Protein AF-A0A151IVL2-F1 (afdb_monomer_lite)

Organism: NCBI:txid471704

pLDDT: mean 72.02, std 17.48, range [33.0, 91.69]

Structure (mmCIF, N/CA/C/O backbone):
data_AF-A0A151IVL2-F1
#
_entry.id   AF-A0A151IVL2-F1
#
loop_
_atom_site.group_PDB
_atom_site.id
_atom_site.type_symbol
_atom_site.label_atom_id
_atom_site.label_alt_id
_atom_site.label_comp_id
_atom_site.label_asym_id
_atom_site.label_entity_id
_atom_site.label_seq_id
_atom_site.pdbx_PDB_ins_code
_atom_site.Cartn_x
_atom_site.Cartn_y
_atom_site.Cartn_z
_atom_site.occupancy
_atom_site.B_iso_or_equiv
_atom_site.auth_seq_id
_atom_site.auth_comp_id
_atom_site.auth_asym_id
_atom_site.auth_atom_id
_atom_site.pdbx_PDB_model_num
ATOM 1 N N . ARG A 1 1 ? 17.042 -24.376 -23.654 1.00 48.81 1 ARG A N 1
ATOM 2 C CA . ARG A 1 1 ? 16.360 -25.330 -24.558 1.00 48.81 1 ARG A CA 1
ATOM 3 C C . ARG A 1 1 ? 15.130 -24.606 -25.057 1.00 48.81 1 ARG A C 1
ATOM 5 O O . ARG A 1 1 ? 14.254 -24.342 -24.243 1.00 48.81 1 ARG A O 1
ATOM 12 N N . ASP A 1 2 ? 15.136 -24.216 -26.324 1.00 57.94 2 ASP A N 1
ATOM 13 C CA . ASP A 1 2 ? 14.078 -23.421 -26.944 1.00 5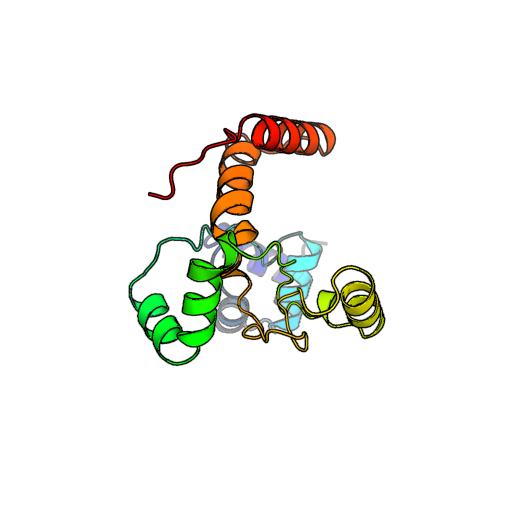7.94 2 ASP A CA 1
ATOM 14 C C . ASP A 1 2 ? 12.865 -24.312 -27.199 1.00 57.94 2 ASP A C 1
ATOM 16 O O . ASP A 1 2 ? 12.732 -24.954 -28.236 1.00 57.94 2 ASP A O 1
ATOM 20 N N . ASP A 1 3 ? 12.025 -24.436 -26.174 1.00 81.44 3 ASP A N 1
ATOM 21 C CA . ASP A 1 3 ? 10.750 -25.128 -26.284 1.00 81.44 3 ASP A CA 1
ATOM 22 C C . ASP A 1 3 ? 9.831 -24.286 -27.192 1.00 81.44 3 ASP A C 1
ATOM 24 O O . ASP A 1 3 ? 9.588 -23.112 -26.882 1.00 81.44 3 ASP A O 1
ATOM 28 N N . PRO A 1 4 ? 9.313 -24.841 -28.303 1.00 85.31 4 PRO A N 1
ATOM 29 C CA . PRO A 1 4 ? 8.441 -24.109 -29.224 1.00 85.31 4 PRO A CA 1
ATOM 30 C C . PRO A 1 4 ? 7.203 -23.527 -28.520 1.00 85.31 4 PRO A C 1
ATOM 32 O O . PRO A 1 4 ? 6.706 -22.470 -28.904 1.00 85.31 4 PRO A O 1
ATOM 35 N N . THR A 1 5 ? 6.763 -24.155 -27.428 1.00 84.38 5 THR A N 1
ATOM 36 C CA . THR A 1 5 ? 5.667 -23.690 -26.569 1.00 84.38 5 THR A CA 1
ATOM 37 C C . THR A 1 5 ? 6.018 -22.385 -25.854 1.00 84.38 5 THR A C 1
ATOM 39 O O . THR A 1 5 ? 5.189 -21.483 -25.743 1.00 84.38 5 THR A O 1
ATOM 42 N N . VAL A 1 6 ? 7.258 -22.266 -25.372 1.00 86.50 6 VAL A N 1
ATOM 43 C CA . VAL A 1 6 ? 7.753 -21.058 -24.697 1.00 86.50 6 VAL A CA 1
ATOM 44 C C . VAL A 1 6 ? 7.860 -19.911 -25.696 1.00 86.50 6 VAL A C 1
ATOM 46 O O . VAL A 1 6 ? 7.385 -18.813 -25.409 1.00 86.50 6 VAL A O 1
ATOM 49 N N . LEU A 1 7 ? 8.405 -20.176 -26.887 1.00 87.75 7 LEU A N 1
ATOM 50 C CA . LEU A 1 7 ? 8.527 -19.174 -27.948 1.00 87.75 7 LEU A CA 1
ATOM 51 C C . LEU A 1 7 ? 7.161 -18.662 -28.424 1.00 87.75 7 LEU A C 1
ATOM 53 O O . LEU A 1 7 ? 6.995 -17.456 -28.589 1.00 87.75 7 LEU A O 1
ATOM 57 N N . ALA A 1 8 ? 6.167 -19.542 -28.575 1.00 88.06 8 ALA A N 1
ATOM 58 C CA . ALA A 1 8 ? 4.815 -19.148 -28.971 1.00 88.06 8 ALA A CA 1
ATOM 59 C C . ALA A 1 8 ? 4.138 -18.241 -27.925 1.00 88.06 8 ALA A C 1
ATOM 61 O O . ALA A 1 8 ? 3.573 -17.200 -28.268 1.00 88.06 8 ALA A O 1
ATOM 62 N N . VAL A 1 9 ? 4.244 -18.593 -26.636 1.00 86.12 9 VA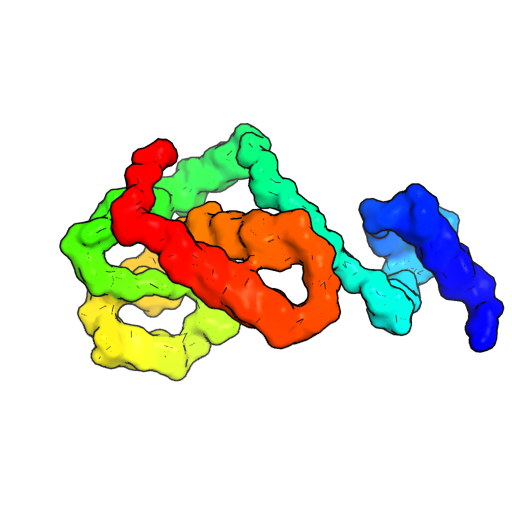L A N 1
ATOM 63 C CA . VAL A 1 9 ? 3.675 -17.798 -25.533 1.00 86.12 9 VAL A CA 1
ATOM 64 C C . VAL A 1 9 ? 4.353 -16.430 -25.420 1.00 86.12 9 VAL A C 1
ATOM 66 O O . VAL A 1 9 ? 3.668 -15.417 -25.273 1.00 86.12 9 VAL A O 1
ATOM 69 N N . LEU A 1 10 ? 5.686 -16.379 -25.512 1.00 86.31 10 LEU A N 1
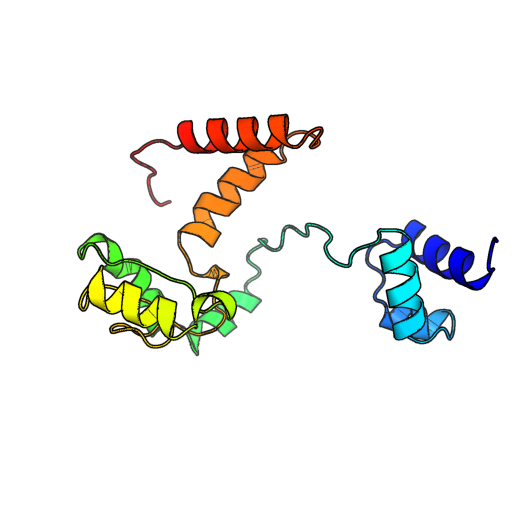ATOM 70 C CA . LEU A 1 10 ? 6.434 -15.119 -25.457 1.00 86.31 10 LEU A CA 1
ATOM 71 C C . LEU A 1 10 ? 6.191 -14.253 -26.700 1.00 86.31 10 LEU A C 1
ATOM 73 O O . LEU A 1 10 ? 6.042 -13.040 -26.568 1.00 86.31 10 LEU A O 1
ATOM 77 N N . GLY A 1 11 ? 6.078 -14.860 -27.884 1.00 86.00 11 GLY A N 1
ATOM 78 C CA . GLY A 1 11 ? 5.752 -14.164 -29.129 1.00 86.00 11 GLY A CA 1
ATOM 79 C C . GLY A 1 11 ? 4.380 -13.489 -29.081 1.00 86.00 11 GLY A C 1
ATOM 80 O O . GLY A 1 11 ? 4.261 -12.311 -29.412 1.00 86.00 11 GLY A O 1
ATOM 81 N N . MET A 1 12 ? 3.354 -14.185 -28.580 1.00 85.75 12 MET A N 1
ATOM 82 C CA . MET A 1 12 ? 2.020 -13.597 -28.399 1.00 85.75 12 MET A CA 1
ATOM 83 C C . MET A 1 12 ? 2.020 -12.379 -27.470 1.00 85.75 12 MET A C 1
ATOM 85 O O . MET A 1 12 ? 1.304 -11.409 -27.718 1.00 85.75 12 MET A O 1
ATOM 89 N N . ILE A 1 13 ? 2.828 -12.406 -26.412 1.00 84.12 13 ILE A N 1
ATOM 90 C CA . ILE A 1 13 ? 2.921 -11.295 -25.456 1.00 84.12 13 ILE A CA 1
ATOM 91 C C . ILE A 1 13 ? 3.747 -10.141 -26.002 1.00 84.12 13 ILE A C 1
ATOM 93 O O . ILE A 1 13 ? 3.399 -8.988 -25.754 1.00 84.12 13 ILE A O 1
ATOM 97 N N . ALA A 1 14 ? 4.796 -10.429 -26.772 1.00 81.69 14 ALA A N 1
ATOM 98 C CA . ALA A 1 14 ? 5.556 -9.402 -27.472 1.00 81.69 14 ALA A CA 1
ATOM 99 C C . ALA A 1 14 ? 4.670 -8.623 -28.464 1.00 81.69 14 ALA A C 1
ATOM 101 O O . ALA A 1 14 ? 4.824 -7.412 -28.598 1.00 81.69 14 ALA A O 1
ATOM 102 N N . ILE A 1 15 ? 3.710 -9.301 -29.106 1.00 81.12 15 ILE A N 1
ATOM 103 C CA . ILE A 1 15 ? 2.737 -8.688 -30.024 1.00 81.12 15 ILE A CA 1
ATOM 104 C C . ILE A 1 15 ? 1.628 -7.946 -29.260 1.00 81.12 15 ILE A C 1
ATOM 106 O O . ILE A 1 15 ? 1.234 -6.848 -29.652 1.00 81.12 15 ILE A O 1
ATOM 110 N N . ASN A 1 16 ? 1.113 -8.519 -28.168 1.00 80.12 16 ASN A N 1
ATOM 111 C CA . ASN A 1 16 ? 0.075 -7.900 -27.347 1.00 80.12 16 ASN A CA 1
ATOM 112 C C . ASN A 1 16 ? 0.330 -8.120 -25.844 1.00 80.12 16 ASN A C 1
ATOM 114 O O . ASN A 1 16 ? -0.143 -9.106 -25.272 1.00 80.12 16 ASN A O 1
ATOM 118 N N . PRO A 1 17 ? 0.960 -7.152 -25.153 1.00 77.38 17 PRO A N 1
ATOM 119 C CA . PRO A 1 17 ? 1.254 -7.259 -23.722 1.00 77.38 17 PRO A CA 1
ATOM 120 C C . PRO A 1 17 ? 0.019 -7.335 -22.810 1.00 77.38 17 PRO A C 1
ATOM 122 O O . PRO A 1 17 ? 0.146 -7.635 -21.625 1.00 77.38 17 PRO A O 1
ATOM 125 N N . ARG A 1 18 ? -1.186 -7.044 -23.327 1.00 75.31 18 ARG A N 1
ATOM 126 C CA . ARG A 1 18 ? -2.452 -7.107 -22.573 1.00 75.31 18 ARG A CA 1
ATOM 127 C C . ARG A 1 18 ? -3.199 -8.428 -22.750 1.00 75.31 18 ARG A C 1
ATOM 129 O O . ARG A 1 18 ? -4.306 -8.572 -22.229 1.00 75.31 18 ARG A O 1
ATOM 136 N N . VAL A 1 19 ? -2.637 -9.379 -23.494 1.00 82.19 19 VAL A N 1
ATOM 137 C CA . VAL A 1 19 ? -3.284 -10.667 -23.743 1.00 82.19 19 VAL A CA 1
ATOM 138 C C . VAL A 1 19 ? -3.483 -11.437 -22.433 1.00 82.19 19 VAL A C 1
ATOM 140 O O . VAL A 1 19 ? -2.575 -11.588 -21.616 1.00 82.19 19 VAL A O 1
ATOM 143 N N . SER A 1 20 ? -4.708 -11.909 -22.196 1.00 81.44 20 SER A N 1
ATOM 144 C CA . SER A 1 20 ? -5.011 -12.674 -20.984 1.00 81.44 20 SER A CA 1
ATOM 145 C C . SER A 1 20 ? -4.513 -14.114 -21.106 1.00 81.44 20 SER A C 1
ATOM 147 O O . SER A 1 20 ? -4.542 -14.702 -22.184 1.00 81.44 20 SER A O 1
ATOM 149 N N . THR A 1 21 ? -4.161 -14.749 -19.987 1.00 83.00 21 THR A N 1
ATOM 150 C CA . THR A 1 21 ? -3.769 -16.173 -19.976 1.00 83.00 21 THR A CA 1
ATOM 151 C C . THR A 1 21 ? -4.862 -17.113 -20.497 1.00 83.00 21 THR A C 1
ATOM 153 O O . THR A 1 21 ? -4.543 -18.159 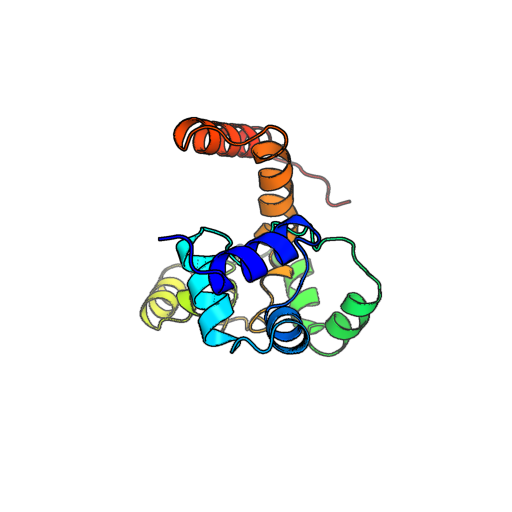-21.045 1.00 83.00 21 THR A O 1
ATOM 156 N N . ARG A 1 22 ? -6.143 -16.726 -20.396 1.00 81.12 22 ARG A N 1
ATOM 157 C CA . ARG A 1 22 ? -7.271 -17.450 -21.016 1.00 81.12 22 ARG A CA 1
ATOM 158 C C . ARG A 1 22 ? -7.281 -17.326 -22.540 1.00 81.12 22 ARG A C 1
ATOM 160 O O . ARG A 1 22 ? -7.698 -18.241 -23.236 1.00 81.12 22 ARG A O 1
ATOM 167 N N . GLN A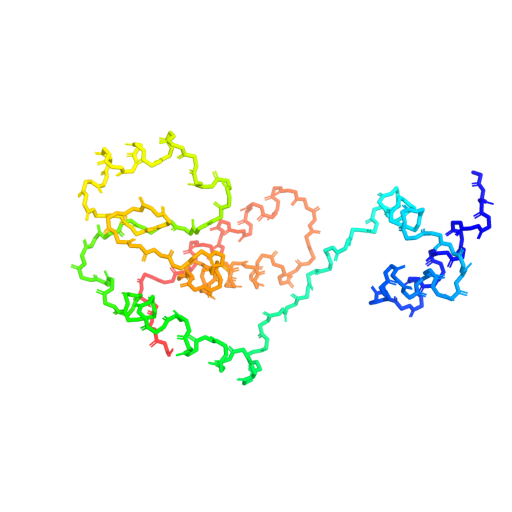 1 23 ? -6.865 -16.174 -23.057 1.00 83.94 23 GLN A N 1
ATOM 168 C CA . GLN A 1 23 ? -6.788 -15.945 -24.494 1.00 83.94 23 GLN A CA 1
ATOM 169 C C . GLN A 1 23 ? -5.597 -16.686 -25.110 1.00 83.94 23 GLN A C 1
ATOM 171 O O . GLN A 1 23 ? -5.762 -17.291 -26.160 1.00 83.94 23 GLN A O 1
ATOM 176 N N . ILE A 1 24 ? -4.461 -16.738 -24.406 1.00 85.50 24 ILE A N 1
ATOM 177 C CA . ILE A 1 24 ? -3.318 -17.593 -24.769 1.00 85.50 24 ILE A CA 1
ATOM 178 C C . ILE A 1 24 ? -3.751 -19.066 -24.851 1.00 85.50 24 ILE A C 1
ATOM 180 O O . ILE A 1 24 ? -3.415 -19.755 -25.807 1.00 85.50 24 ILE A O 1
ATOM 184 N N . GLU A 1 25 ? -4.540 -19.540 -23.884 1.00 87.69 25 GLU A N 1
ATOM 185 C CA . GLU A 1 25 ? -5.072 -20.909 -23.877 1.00 87.69 25 GLU A CA 1
ATOM 186 C C . GLU A 1 25 ? -6.004 -21.188 -25.060 1.00 87.69 25 GLU A C 1
ATOM 188 O O . GLU A 1 25 ? -5.869 -22.216 -25.716 1.00 87.69 25 GLU A O 1
ATOM 193 N N . ARG A 1 26 ? -6.908 -20.258 -25.385 1.00 89.56 26 ARG A N 1
ATOM 194 C CA . ARG A 1 26 ? -7.817 -20.406 -26.529 1.00 89.56 26 ARG A CA 1
ATOM 195 C C . ARG A 1 26 ? -7.087 -20.398 -27.876 1.00 89.56 26 ARG A C 1
ATOM 197 O O . ARG A 1 26 ? -7.520 -21.091 -28.787 1.00 89.56 26 ARG A O 1
ATOM 204 N N . GLU A 1 27 ? -6.039 -19.592 -28.015 1.00 88.25 27 GLU A N 1
ATOM 205 C CA . GLU A 1 27 ? -5.339 -19.398 -29.293 1.00 88.25 27 GLU A CA 1
ATOM 206 C C . GLU A 1 27 ? -4.232 -20.430 -29.528 1.00 88.25 27 GLU A C 1
ATOM 208 O O . GLU A 1 27 ? -4.052 -20.874 -30.658 1.00 88.25 27 GLU A O 1
ATOM 213 N N . LEU A 1 28 ? -3.520 -20.849 -28.477 1.00 87.25 28 LEU A N 1
ATOM 214 C CA . LEU A 1 28 ? -2.411 -21.805 -28.586 1.00 87.25 28 LEU A CA 1
ATOM 215 C C . LEU A 1 28 ? -2.761 -23.214 -28.093 1.00 87.25 28 LEU A C 1
ATOM 217 O O . LEU A 1 28 ? -1.933 -24.114 -28.202 1.00 87.25 28 LEU A O 1
ATOM 221 N N . GLY A 1 29 ? -3.939 -23.419 -27.494 1.00 88.56 29 GLY A N 1
ATOM 222 C CA . GLY A 1 29 ? -4.321 -24.698 -26.880 1.00 88.56 29 GLY A CA 1
ATOM 223 C C . GLY A 1 29 ? -3.496 -25.064 -25.638 1.00 88.56 29 GLY A C 1
ATOM 224 O O . GLY A 1 29 ? -3.530 -26.204 -25.180 1.00 88.56 29 GLY A O 1
ATOM 225 N N . ILE A 1 30 ? -2.724 -24.118 -25.094 1.00 87.50 30 ILE A N 1
ATOM 226 C CA . ILE A 1 30 ? -1.834 -24.344 -23.952 1.00 87.50 30 ILE A CA 1
ATOM 227 C C . ILE A 1 30 ? -2.620 -24.147 -22.653 1.00 87.50 30 ILE A C 1
ATOM 229 O O . ILE A 1 30 ? -3.214 -23.084 -22.475 1.00 87.50 30 ILE A O 1
ATOM 233 N N . PRO A 1 31 ? -2.565 -25.088 -21.692 1.00 90.69 31 PRO A N 1
ATOM 234 C CA . PRO A 1 31 ? -3.247 -24.922 -20.418 1.00 90.69 31 PRO A CA 1
ATOM 235 C C . PRO A 1 31 ? -2.838 -23.634 -19.711 1.00 90.69 31 PRO A C 1
ATOM 237 O O . PRO A 1 31 ? -1.646 -23.322 -19.596 1.00 90.69 31 PRO A O 1
ATOM 240 N N . LYS A 1 32 ? -3.816 -22.933 -19.133 1.00 84.88 32 LYS A N 1
ATOM 241 C CA . LYS A 1 32 ? -3.582 -21.678 -18.401 1.00 84.88 32 LYS A CA 1
ATOM 242 C C . LYS A 1 32 ? -2.472 -21.785 -17.345 1.00 84.88 32 LYS A C 1
ATOM 244 O O . LYS A 1 32 ? -1.721 -20.832 -17.141 1.00 84.88 32 LYS A O 1
ATOM 249 N N . SER A 1 33 ? -2.361 -22.928 -16.665 1.00 86.19 33 SER A N 1
ATOM 250 C CA . SER A 1 33 ? -1.317 -23.206 -15.666 1.00 86.19 33 SER A CA 1
ATOM 251 C C . SER A 1 33 ? 0.088 -23.225 -16.279 1.00 86.19 33 SER A C 1
ATOM 253 O O . SER A 1 33 ? 1.019 -22.664 -15.699 1.00 86.19 33 SER A O 1
ATOM 255 N N . THR A 1 34 ? 0.235 -23.808 -17.470 1.00 88.06 34 THR A N 1
ATOM 256 C CA . THR A 1 34 ? 1.488 -23.854 -18.230 1.00 88.06 34 THR A CA 1
ATOM 257 C C . THR A 1 34 ? 1.868 -22.471 -18.729 1.00 88.06 34 THR A C 1
ATOM 259 O O . THR A 1 34 ? 2.998 -22.049 -18.490 1.00 88.06 34 THR A O 1
ATOM 262 N N . SER A 1 35 ? 0.928 -21.721 -19.318 1.00 86.19 35 SER A N 1
ATOM 263 C CA . SER A 1 35 ? 1.167 -20.322 -19.688 1.00 86.19 35 SER A CA 1
ATOM 264 C C . SER A 1 35 ? 1.597 -19.517 -18.463 1.00 86.19 35 SER A C 1
ATOM 266 O O . SER A 1 35 ? 2.652 -18.902 -18.479 1.00 86.19 35 SER A O 1
ATOM 268 N N . HIS A 1 36 ? 0.867 -19.599 -17.348 1.00 83.38 36 HIS A N 1
ATOM 269 C CA . HIS A 1 36 ? 1.211 -18.881 -16.118 1.00 83.38 36 HIS A CA 1
ATOM 270 C C . HIS A 1 36 ? 2.617 -19.221 -15.594 1.00 83.38 36 HIS A C 1
ATOM 272 O O . HIS A 1 36 ? 3.354 -18.326 -15.173 1.00 83.38 36 HIS A O 1
ATOM 278 N N . ARG A 1 37 ? 3.015 -20.498 -15.642 1.00 84.25 37 ARG A N 1
ATOM 279 C CA . ARG A 1 37 ? 4.362 -20.939 -15.258 1.00 84.25 37 ARG A CA 1
ATOM 280 C C . ARG A 1 37 ? 5.424 -20.349 -16.182 1.00 84.25 37 ARG A C 1
ATOM 282 O O . ARG A 1 37 ? 6.381 -19.777 -15.678 1.00 84.25 37 ARG A O 1
ATOM 289 N N . ILE A 1 38 ? 5.228 -20.427 -17.500 1.00 85.88 38 ILE A N 1
ATOM 290 C CA . ILE A 1 38 ? 6.148 -19.859 -18.499 1.00 85.88 38 ILE A CA 1
ATOM 291 C C . ILE A 1 38 ? 6.332 -18.358 -18.259 1.00 85.88 38 ILE A C 1
ATOM 293 O O . ILE A 1 38 ? 7.466 -17.893 -18.187 1.00 85.88 38 ILE A O 1
ATOM 297 N N . LEU A 1 39 ? 5.240 -17.619 -18.056 1.00 83.00 39 LEU A N 1
ATOM 298 C CA . LEU A 1 39 ? 5.283 -16.180 -17.788 1.00 83.00 39 LEU A CA 1
ATOM 299 C C . LEU A 1 39 ? 6.038 -15.848 -16.508 1.00 83.00 39 LEU A C 1
ATOM 301 O O . LEU A 1 39 ? 6.899 -14.974 -16.509 1.00 83.00 39 LEU A O 1
ATOM 305 N N . THR A 1 40 ? 5.785 -16.605 -15.442 1.00 80.12 40 THR A N 1
ATOM 306 C CA . THR A 1 40 ? 6.485 -16.424 -14.167 1.00 80.12 40 THR A CA 1
ATOM 307 C C . THR A 1 40 ? 7.982 -16.721 -14.301 1.00 80.12 40 THR A C 1
ATOM 309 O O . THR A 1 40 ? 8.795 -15.962 -13.788 1.00 80.12 40 THR A O 1
ATOM 312 N N . THR A 1 41 ? 8.362 -17.782 -15.024 1.00 83.62 41 THR A N 1
ATOM 313 C CA . THR A 1 41 ? 9.769 -18.150 -15.264 1.00 83.62 41 THR A CA 1
ATOM 314 C C . THR A 1 41 ? 10.524 -17.104 -16.088 1.00 83.62 41 THR A C 1
ATOM 316 O O . THR A 1 41 ? 11.722 -16.934 -15.892 1.00 83.62 41 THR A O 1
ATOM 319 N N . HIS A 1 42 ? 9.835 -16.381 -16.973 1.00 79.69 42 HIS A N 1
ATOM 320 C CA . HIS A 1 42 ? 10.428 -15.341 -17.823 1.00 79.69 42 HIS A CA 1
ATOM 321 C C . HIS A 1 42 ? 10.189 -13.920 -17.284 1.00 79.69 42 HIS A C 1
ATOM 323 O O . HIS A 1 42 ? 10.321 -12.954 -18.028 1.00 79.69 42 HIS A O 1
ATOM 329 N N . ASN A 1 43 ? 9.843 -13.780 -15.997 1.00 75.75 43 ASN A N 1
ATOM 330 C CA . ASN A 1 43 ? 9.601 -12.503 -15.308 1.00 75.75 43 ASN A CA 1
ATOM 331 C C . ASN A 1 43 ? 8.472 -11.635 -15.905 1.00 75.75 43 ASN A C 1
ATOM 333 O O . ASN A 1 43 ? 8.380 -10.439 -15.625 1.00 75.75 43 ASN A O 1
ATOM 337 N N . PHE A 1 44 ? 7.562 -12.232 -16.677 1.00 70.25 44 PHE A N 1
ATOM 338 C CA . PHE A 1 44 ? 6.318 -11.598 -17.108 1.00 70.25 44 PHE A CA 1
ATOM 339 C C . PHE A 1 44 ? 5.274 -11.759 -16.004 1.00 70.25 44 PHE A C 1
ATOM 341 O O . PHE A 1 44 ? 4.455 -12.680 -15.996 1.00 70.25 44 PHE A O 1
ATOM 348 N N . HIS A 1 45 ? 5.323 -10.867 -15.018 1.00 63.31 45 HIS A N 1
ATOM 349 C CA . HIS A 1 45 ? 4.333 -10.848 -13.950 1.00 63.31 45 HIS A CA 1
ATOM 350 C C . HIS A 1 45 ? 3.037 -10.167 -14.427 1.00 63.31 45 HIS A C 1
ATOM 352 O O . HIS A 1 45 ? 3.108 -9.136 -15.094 1.00 63.31 45 HIS A O 1
ATOM 358 N N . PRO A 1 46 ? 1.847 -10.667 -14.034 1.00 50.56 46 PRO A N 1
ATOM 359 C CA . PRO A 1 46 ? 0.550 -10.055 -14.361 1.00 50.56 46 PRO A CA 1
ATOM 360 C C . PRO A 1 46 ? 0.408 -8.576 -13.963 1.00 50.56 46 PRO A C 1
ATOM 362 O O . PRO A 1 46 ? -0.522 -7.897 -14.394 1.00 50.56 46 PRO A O 1
ATOM 365 N N . TYR A 1 47 ? 1.308 -8.070 -13.122 1.00 45.81 47 TYR A N 1
ATOM 366 C CA . TYR A 1 47 ? 1.306 -6.701 -12.635 1.00 45.81 47 TYR A CA 1
ATOM 367 C C . TYR A 1 47 ? 2.028 -5.773 -13.611 1.00 45.81 47 TYR A C 1
ATOM 369 O O . TYR A 1 47 ? 3.141 -5.316 -13.367 1.00 45.81 47 TYR A O 1
ATOM 377 N N . HIS A 1 48 ? 1.349 -5.440 -14.703 1.00 38.22 48 HIS A N 1
ATOM 378 C CA . HIS A 1 48 ? 1.606 -4.172 -15.369 1.00 38.22 48 HIS A CA 1
ATOM 379 C C . HIS A 1 48 ? 1.030 -3.066 -14.477 1.00 38.22 48 HIS A C 1
ATOM 381 O O . HIS A 1 48 ? -0.138 -3.148 -14.082 1.00 38.22 48 HIS A O 1
ATOM 387 N N . ILE A 1 49 ? 1.816 -2.030 -14.164 1.00 40.72 49 ILE A N 1
ATOM 388 C CA . ILE A 1 49 ? 1.286 -0.778 -13.606 1.00 40.72 49 ILE A CA 1
ATOM 389 C C . ILE A 1 49 ? 0.327 -0.220 -14.659 1.00 40.72 49 ILE A C 1
ATOM 391 O O . ILE A 1 49 ? 0.714 0.453 -15.610 1.00 40.72 49 ILE A O 1
ATOM 395 N N . THR A 1 50 ? -0.939 -0.583 -14.526 1.00 37.81 50 THR A N 1
ATOM 396 C CA . THR A 1 50 ? -2.034 0.077 -15.211 1.00 37.81 50 THR A CA 1
ATOM 397 C C . THR A 1 50 ? -2.402 1.223 -14.292 1.00 37.81 50 THR A C 1
ATOM 399 O O . THR A 1 50 ? -2.744 0.991 -13.133 1.00 37.81 50 THR A O 1
ATOM 402 N N . LEU A 1 51 ? -2.293 2.461 -14.769 1.00 38.62 51 LEU A N 1
ATOM 403 C CA . LEU A 1 51 ? -2.888 3.608 -14.090 1.00 38.62 51 LEU A CA 1
ATOM 404 C C . LEU A 1 51 ? -4.414 3.440 -14.137 1.00 38.62 51 LEU A C 1
ATOM 406 O O . LEU A 1 51 ? -5.101 4.044 -14.953 1.00 38.62 51 LEU A O 1
ATOM 410 N N . THR A 1 52 ? -4.965 2.585 -13.278 1.00 33.00 52 THR A N 1
ATOM 411 C CA . THR A 1 52 ? -6.405 2.469 -13.037 1.00 33.00 52 THR A CA 1
ATOM 412 C C . THR A 1 52 ? -6.839 3.601 -12.116 1.00 33.00 52 THR A C 1
ATOM 414 O O . THR A 1 52 ? -7.310 3.382 -11.008 1.00 33.00 52 THR A O 1
ATOM 417 N N . GLN A 1 53 ? -6.624 4.832 -12.564 1.00 40.94 53 GLN A N 1
ATOM 418 C CA . GLN A 1 53 ? -7.296 6.016 -12.045 1.00 40.94 53 GLN A CA 1
ATOM 419 C C . GLN A 1 53 ? -7.643 6.920 -13.223 1.00 40.94 53 GLN A C 1
ATOM 421 O O . GLN A 1 53 ? -7.265 8.083 -13.292 1.00 40.94 53 GLN A O 1
ATOM 426 N N . GLN A 1 54 ? -8.392 6.372 -14.173 1.00 36.28 54 GLN A N 1
ATOM 427 C CA . GLN A 1 54 ? -9.356 7.199 -14.872 1.00 36.28 54 GLN A CA 1
ATOM 428 C C . GLN A 1 54 ? -10.693 6.865 -14.225 1.00 36.28 54 GLN A C 1
ATOM 430 O O . GLN A 1 54 ? -11.217 5.766 -14.414 1.00 36.28 54 GLN A O 1
ATOM 435 N N . LEU A 1 55 ? -11.166 7.774 -13.366 1.00 40.41 55 LEU A N 1
ATOM 436 C CA . LEU A 1 55 ? -12.482 7.725 -12.732 1.00 40.41 55 LEU A CA 1
ATOM 437 C C . LEU A 1 55 ? -13.539 7.581 -13.831 1.00 40.41 55 LEU A C 1
ATOM 439 O O . LEU A 1 55 ? -14.021 8.559 -14.392 1.00 40.41 55 LEU A O 1
ATOM 443 N N . THR A 1 56 ? -13.871 6.347 -14.186 1.00 39.53 56 THR A N 1
ATOM 444 C CA . THR A 1 56 ? -14.989 6.059 -15.072 1.00 39.53 56 THR A CA 1
ATOM 445 C C . THR A 1 56 ? -16.243 6.071 -14.209 1.00 39.53 56 THR A C 1
ATOM 447 O O . THR A 1 56 ? -16.279 5.454 -13.142 1.00 39.53 56 THR A O 1
ATOM 450 N N . LEU A 1 57 ? -17.282 6.777 -14.669 1.00 37.16 57 LEU A N 1
ATOM 451 C CA . LEU A 1 57 ? -18.579 6.934 -13.990 1.00 37.16 57 LEU A CA 1
ATOM 452 C C . LEU A 1 57 ? -19.190 5.612 -13.481 1.00 37.16 57 LEU A C 1
ATOM 454 O O . LEU A 1 57 ? -19.955 5.611 -12.520 1.00 37.16 57 LEU A O 1
ATOM 458 N N . ASN A 1 58 ? -18.803 4.482 -14.072 1.00 39.28 58 ASN A N 1
ATOM 459 C CA . ASN A 1 58 ? -19.279 3.151 -13.708 1.00 39.28 58 ASN A CA 1
ATOM 460 C C . ASN A 1 58 ? -18.772 2.638 -12.352 1.00 39.28 58 ASN A C 1
ATOM 462 O O . ASN A 1 58 ? -19.423 1.781 -11.763 1.00 39.28 58 ASN A O 1
ATOM 466 N N . ILE A 1 59 ? -17.659 3.154 -11.817 1.00 43.41 59 ILE A N 1
ATOM 467 C CA . ILE A 1 59 ? -17.229 2.791 -10.456 1.00 43.41 59 ILE A CA 1
ATOM 468 C C . ILE A 1 59 ? -18.040 3.596 -9.419 1.00 43.41 59 ILE A C 1
ATOM 470 O O . ILE A 1 59 ? -18.421 3.080 -8.368 1.00 43.41 59 ILE A O 1
ATOM 474 N N . TYR A 1 60 ? -18.431 4.830 -9.766 1.00 37.50 60 TYR A N 1
ATOM 475 C CA . TYR A 1 60 ? -19.229 5.744 -8.933 1.00 37.50 60 TYR A CA 1
ATOM 476 C C . TYR A 1 60 ? -20.591 5.170 -8.509 1.00 37.50 60 TYR A C 1
ATOM 478 O O . TYR A 1 60 ? -21.072 5.431 -7.402 1.00 37.50 60 TYR A O 1
ATOM 486 N N . THR A 1 61 ? -21.216 4.360 -9.366 1.00 35.69 61 THR A N 1
ATOM 487 C CA . THR A 1 61 ? -22.519 3.736 -9.091 1.00 35.69 61 THR A CA 1
ATOM 488 C C . THR A 1 61 ? -22.408 2.541 -8.139 1.00 35.69 61 THR A C 1
ATOM 490 O O . THR A 1 61 ? -23.291 2.367 -7.296 1.00 35.69 61 THR A O 1
ATOM 493 N N . PHE A 1 62 ? -21.304 1.782 -8.180 1.00 37.69 62 PHE A N 1
ATOM 494 C CA . PHE A 1 62 ? -21.003 0.721 -7.208 1.00 37.69 62 PHE A CA 1
ATOM 495 C C . PHE A 1 62 ? -20.676 1.308 -5.820 1.00 37.69 62 PHE A C 1
ATOM 497 O O . PHE A 1 62 ? -21.184 0.834 -4.804 1.00 37.69 62 PHE A O 1
ATOM 504 N N . TYR A 1 63 ? -19.939 2.428 -5.771 1.00 40.62 63 TYR A N 1
ATOM 505 C CA . TYR A 1 63 ? -19.601 3.142 -4.528 1.00 40.62 63 TYR A CA 1
ATOM 506 C C . TYR A 1 63 ? -20.826 3.676 -3.750 1.00 40.62 63 TYR A C 1
ATOM 508 O O . TYR A 1 63 ? -20.764 3.834 -2.530 1.00 40.62 63 TYR A O 1
ATOM 516 N N . ASN A 1 64 ? -21.958 3.940 -4.412 1.00 42.78 64 ASN A N 1
ATOM 517 C CA . ASN A 1 64 ? -23.108 4.620 -3.800 1.00 42.78 64 ASN A CA 1
ATOM 518 C C . ASN A 1 64 ? -24.124 3.709 -3.086 1.00 42.78 64 ASN A C 1
ATOM 520 O O . ASN A 1 64 ? -24.928 4.215 -2.289 1.00 42.78 64 ASN A O 1
ATOM 524 N N . LYS A 1 65 ? -24.130 2.397 -3.357 1.00 41.75 65 LYS A N 1
ATOM 525 C CA . LYS A 1 65 ? -25.069 1.457 -2.713 1.00 41.75 65 LYS A CA 1
ATOM 526 C C . LYS A 1 65 ? -24.520 0.862 -1.410 1.00 41.75 65 LYS A C 1
ATOM 528 O O . LYS A 1 65 ? -25.252 0.891 -0.428 1.00 41.75 65 LYS A O 1
ATOM 533 N N . ASP A 1 66 ? -23.239 0.481 -1.357 1.00 42.53 66 ASP A N 1
ATOM 534 C CA . ASP A 1 66 ? -22.648 -0.162 -0.164 1.00 42.53 66 ASP A CA 1
ATOM 535 C C . ASP A 1 66 ? -21.811 0.781 0.727 1.00 42.53 66 ASP A C 1
ATOM 537 O O . ASP A 1 66 ? -21.766 0.611 1.944 1.00 42.53 66 ASP A O 1
ATOM 541 N N . CYS A 1 67 ? -21.163 1.818 0.174 1.00 48.72 67 CYS A N 1
ATOM 542 C CA . CYS A 1 67 ? -20.156 2.613 0.905 1.00 48.72 67 CYS A CA 1
ATOM 543 C C . CYS A 1 67 ? -20.649 3.969 1.438 1.00 48.72 67 CYS A C 1
ATOM 545 O O . CYS A 1 67 ? -19.849 4.764 1.935 1.00 48.72 67 CYS A O 1
ATOM 547 N N . ARG A 1 68 ? -21.955 4.262 1.382 1.00 49.09 68 ARG A N 1
ATOM 548 C CA . ARG A 1 68 ? -22.498 5.587 1.751 1.00 49.09 68 ARG A CA 1
ATOM 549 C C . ARG A 1 68 ? -22.217 5.969 3.215 1.00 49.09 68 ARG A C 1
ATOM 551 O O . ARG A 1 68 ? -22.086 7.150 3.528 1.00 49.09 68 ARG A O 1
ATOM 558 N N . HIS A 1 69 ? -22.092 4.979 4.101 1.00 52.16 69 HIS A N 1
ATOM 559 C CA . HIS A 1 69 ? -21.697 5.171 5.500 1.00 52.16 69 HIS A CA 1
ATOM 560 C C . HIS A 1 69 ? -20.179 5.406 5.645 1.00 52.16 69 HIS A C 1
ATOM 562 O O . HIS A 1 69 ? -19.764 6.350 6.310 1.00 52.16 69 HIS A O 1
ATOM 568 N N . CYS A 1 70 ? -19.358 4.618 4.941 1.00 49.56 70 CYS A N 1
ATOM 569 C CA . CYS A 1 70 ? -17.893 4.727 4.934 1.00 49.56 70 CYS A CA 1
ATOM 570 C C . CYS A 1 70 ? -17.412 6.084 4.358 1.00 49.56 70 CYS A C 1
ATOM 572 O O . CYS A 1 70 ? -16.551 6.739 4.941 1.00 49.56 70 CYS A O 1
ATOM 574 N N . LEU A 1 71 ? -18.040 6.578 3.282 1.00 47.72 71 LEU A N 1
ATOM 575 C CA . LEU A 1 71 ? -17.765 7.902 2.694 1.00 47.72 71 LEU A CA 1
ATOM 576 C C . LEU A 1 71 ? -18.122 9.063 3.635 1.00 47.72 71 LEU A C 1
ATOM 578 O O . LEU A 1 71 ? -17.376 10.038 3.724 1.00 47.72 71 LEU A O 1
ATOM 582 N N . LYS A 1 72 ? -19.237 8.948 4.372 1.00 47.62 72 LYS A N 1
ATOM 583 C CA . LYS A 1 72 ? -19.596 9.918 5.417 1.00 47.62 72 LYS A CA 1
ATOM 584 C C . LYS A 1 72 ? -18.553 9.930 6.532 1.00 47.62 72 LYS A C 1
ATOM 586 O O . LYS A 1 72 ? -18.176 11.006 6.971 1.00 47.62 72 LYS A O 1
ATOM 591 N N . ILE A 1 73 ? -18.041 8.773 6.948 1.00 49.00 73 ILE A N 1
ATOM 592 C CA . ILE A 1 73 ? -16.982 8.702 7.961 1.00 49.00 73 ILE A CA 1
ATOM 593 C C . ILE A 1 73 ? -15.727 9.438 7.466 1.00 49.00 73 ILE A C 1
ATOM 595 O O . ILE A 1 73 ? -15.293 10.360 8.146 1.00 49.00 73 ILE A O 1
ATOM 599 N N . SER A 1 74 ? -15.215 9.157 6.258 1.00 49.69 74 SER A N 1
ATOM 600 C CA . SER A 1 74 ? -14.001 9.817 5.728 1.00 49.69 74 SER A CA 1
ATOM 601 C C . SER A 1 74 ? -14.052 11.347 5.702 1.00 49.69 74 SER A C 1
ATOM 603 O O . SER A 1 74 ? -13.057 11.997 6.017 1.00 49.69 74 SER A O 1
ATOM 605 N N . ILE A 1 75 ? -15.208 11.931 5.377 1.00 44.88 75 ILE A N 1
ATOM 606 C CA . ILE A 1 75 ? -15.396 13.391 5.331 1.00 44.88 75 ILE A CA 1
ATOM 607 C C . ILE A 1 75 ? -15.455 14.011 6.746 1.00 44.88 75 ILE A C 1
ATOM 609 O O . ILE A 1 75 ? -15.092 15.172 6.927 1.00 44.88 75 ILE A O 1
ATOM 613 N N . TRP A 1 76 ? -15.851 13.242 7.768 1.00 41.75 76 TRP A N 1
ATOM 614 C CA . TRP A 1 76 ? -15.988 13.696 9.162 1.00 41.75 76 TRP A CA 1
ATOM 615 C C . TRP A 1 76 ? -14.776 13.376 10.068 1.00 41.75 76 TRP A C 1
ATOM 617 O O . TRP A 1 76 ? -14.675 13.925 11.168 1.00 41.75 76 TRP A O 1
ATOM 627 N N . ILE A 1 77 ? -13.812 12.568 9.600 1.00 52.44 77 ILE A N 1
ATOM 628 C CA . ILE A 1 77 ? -12.569 12.204 10.318 1.00 52.44 77 ILE A CA 1
ATOM 629 C C . ILE A 1 77 ? -11.684 13.386 10.786 1.00 52.44 77 ILE A C 1
ATOM 631 O O . ILE A 1 77 ? -11.053 13.220 11.838 1.00 52.44 77 ILE A O 1
ATOM 635 N N . PRO A 1 78 ? -11.599 14.572 10.130 1.00 52.38 78 PRO A N 1
ATOM 636 C CA . PRO A 1 78 ? -10.584 15.573 10.489 1.00 52.38 78 PRO A CA 1
ATOM 637 C C . PRO A 1 78 ? -10.625 16.059 11.945 1.00 52.38 78 PRO A C 1
ATOM 639 O O . PRO A 1 78 ? -9.643 16.611 12.433 1.00 52.38 78 PRO A O 1
ATOM 642 N N . ARG A 1 79 ? -11.743 15.863 12.659 1.00 49.72 79 ARG A N 1
ATOM 643 C CA . ARG A 1 79 ? -11.952 16.424 14.001 1.00 49.72 79 ARG A CA 1
ATOM 644 C C . ARG A 1 79 ? -11.665 15.484 15.178 1.00 49.72 79 ARG A C 1
ATOM 646 O O . ARG A 1 79 ? -11.662 15.977 16.299 1.00 49.72 79 ARG A O 1
ATOM 653 N N . GLN A 1 80 ? -11.389 14.185 14.984 1.00 56.62 80 GLN A N 1
ATOM 654 C CA . GLN A 1 80 ? -11.340 13.232 16.118 1.00 56.62 80 GLN A CA 1
ATOM 655 C C . GLN A 1 80 ? -10.010 12.497 16.395 1.00 56.62 80 GLN A C 1
ATOM 657 O O . GLN A 1 80 ? -9.989 11.629 17.264 1.00 56.62 80 GLN A O 1
ATOM 662 N N . ARG A 1 81 ? -8.874 12.841 15.755 1.00 71.12 81 ARG A N 1
ATOM 663 C CA . ARG A 1 81 ? -7.568 12.152 15.982 1.00 71.12 81 ARG A CA 1
ATOM 664 C C . ARG A 1 81 ? -7.718 10.613 16.005 1.00 71.12 81 ARG A C 1
ATOM 666 O O . ARG A 1 81 ? -7.245 9.936 16.925 1.00 71.12 81 ARG A O 1
ATOM 673 N N . MET A 1 82 ? -8.435 10.075 15.021 1.00 80.19 82 MET A N 1
ATOM 674 C CA . MET A 1 82 ? -8.645 8.636 14.877 1.00 80.19 82 MET A CA 1
ATOM 675 C C . MET A 1 82 ? -7.537 8.025 14.022 1.00 80.19 82 MET A C 1
ATOM 677 O O . MET A 1 82 ? -7.121 8.617 13.027 1.00 80.19 82 MET A O 1
ATOM 681 N N . PHE A 1 83 ? -7.074 6.836 14.398 1.00 80.69 83 PHE A N 1
ATOM 682 C CA . PHE A 1 83 ? -6.186 6.035 13.565 1.00 80.69 83 PHE A CA 1
ATOM 683 C C . PHE A 1 83 ? -7.002 5.300 12.498 1.00 80.69 83 PHE A C 1
ATOM 685 O O . PHE A 1 83 ? -8.069 4.769 12.792 1.00 80.69 83 PHE A O 1
ATOM 692 N N . PHE A 1 84 ? -6.522 5.256 11.260 1.00 81.25 84 PHE A N 1
ATOM 693 C CA . PHE A 1 84 ? -7.207 4.569 10.167 1.00 81.25 84 PHE A CA 1
ATOM 694 C C . PHE A 1 84 ? -6.380 3.376 9.689 1.00 81.25 84 PHE A C 1
ATOM 696 O O . PHE A 1 84 ? -5.191 3.524 9.411 1.00 81.25 84 PHE A O 1
ATOM 703 N N . GLN A 1 85 ? -7.021 2.214 9.558 1.00 78.88 85 GLN A N 1
ATOM 704 C CA . GLN A 1 85 ? -6.442 1.012 8.972 1.00 78.88 85 GLN A CA 1
ATOM 705 C C . GLN A 1 85 ? -7.390 0.417 7.928 1.00 78.88 85 GLN A C 1
ATOM 707 O O . GLN A 1 85 ? -8.574 0.194 8.185 1.00 78.88 85 GLN A O 1
ATOM 712 N N . ASP A 1 86 ? -6.862 0.123 6.745 1.00 75.25 86 ASP A N 1
ATOM 713 C CA . ASP A 1 86 ? -7.619 -0.525 5.685 1.00 75.25 86 ASP A CA 1
ATOM 714 C C . ASP A 1 86 ? -7.922 -2.000 6.017 1.00 75.25 86 ASP A C 1
ATOM 716 O O . ASP A 1 86 ? -7.289 -2.657 6.845 1.00 75.25 86 ASP A O 1
ATOM 720 N N . GLY A 1 87 ? -8.942 -2.548 5.359 1.00 71.44 87 GLY A N 1
ATOM 721 C CA . GLY A 1 87 ? -9.424 -3.907 5.614 1.00 71.44 87 GLY A CA 1
ATOM 722 C C . GLY A 1 87 ? -8.597 -5.026 4.969 1.00 71.44 87 GLY A C 1
ATOM 723 O O . GLY A 1 87 ? -9.148 -6.116 4.774 1.00 71.44 87 GLY A O 1
ATOM 724 N N . ALA A 1 88 ? -7.341 -4.779 4.575 1.00 75.00 88 ALA A N 1
ATOM 725 C CA . ALA A 1 88 ? -6.495 -5.771 3.915 1.00 75.00 88 ALA A CA 1
ATOM 726 C C . ALA A 1 88 ? -6.295 -7.023 4.798 1.00 75.00 88 ALA A C 1
ATOM 728 O O . ALA A 1 88 ? -6.157 -6.908 6.017 1.00 75.00 88 ALA A O 1
ATOM 729 N N . PRO A 1 89 ? -6.242 -8.245 4.227 1.00 75.00 89 PRO A N 1
ATOM 730 C CA . PRO A 1 89 ? -6.101 -9.473 5.018 1.00 75.00 89 PRO A CA 1
ATOM 731 C C . PRO A 1 89 ? -4.883 -9.488 5.954 1.00 75.00 89 PRO A C 1
ATOM 733 O O . PRO A 1 89 ? -4.994 -9.967 7.082 1.00 75.00 89 PRO A O 1
ATOM 736 N N . ALA A 1 90 ? -3.752 -8.912 5.528 1.00 74.62 90 ALA A N 1
ATOM 737 C CA . ALA A 1 90 ? -2.537 -8.799 6.342 1.00 74.62 90 ALA A CA 1
ATOM 738 C C . ALA A 1 90 ? -2.749 -7.981 7.632 1.00 74.62 90 ALA A C 1
ATOM 740 O O . ALA A 1 90 ? -2.076 -8.197 8.638 1.00 74.62 90 ALA A O 1
ATOM 741 N N . HIS A 1 91 ? -3.721 -7.072 7.620 1.00 73.88 91 HIS A N 1
ATOM 742 C CA . HIS A 1 91 ? -4.020 -6.129 8.694 1.00 73.88 91 HIS A CA 1
ATOM 743 C C . HIS A 1 91 ? -5.106 -6.639 9.656 1.00 73.88 91 HIS A C 1
ATOM 745 O O . HIS A 1 91 ? -5.374 -6.026 10.682 1.00 73.88 91 HIS A O 1
ATOM 751 N N . TRP A 1 92 ? -5.698 -7.806 9.382 1.00 80.44 92 TRP A N 1
ATOM 752 C CA . TRP A 1 92 ? -6.849 -8.335 10.125 1.00 80.44 92 TRP A CA 1
ATOM 753 C C . TRP A 1 92 ? -6.488 -9.256 11.310 1.00 80.44 92 TRP A C 1
ATOM 755 O O . TRP A 1 92 ? -7.364 -9.791 12.001 1.00 80.44 92 TRP A O 1
ATOM 765 N N . SER A 1 93 ? -5.198 -9.471 11.579 1.00 86.00 93 SER A N 1
ATOM 766 C CA . SER A 1 93 ? -4.787 -10.387 12.649 1.00 86.00 93 SER A CA 1
ATOM 767 C C . SER A 1 93 ? -5.268 -9.918 14.032 1.00 86.00 93 SER A C 1
ATOM 769 O O . SER A 1 93 ? -5.319 -8.724 14.331 1.00 86.00 93 SER A O 1
ATOM 771 N N . ARG A 1 94 ? -5.584 -10.869 14.925 1.00 88.06 94 ARG A N 1
ATOM 772 C CA . ARG A 1 94 ? -5.988 -10.556 16.310 1.00 88.06 94 ARG A CA 1
ATOM 773 C C . ARG A 1 94 ? -4.925 -9.739 17.048 1.00 88.06 94 ARG A C 1
ATOM 775 O O . ARG A 1 94 ? -5.267 -8.854 17.818 1.00 88.06 94 ARG A O 1
ATOM 782 N N . ARG A 1 95 ? -3.640 -10.011 16.789 1.00 88.88 95 ARG A N 1
ATOM 783 C CA . ARG A 1 95 ? -2.521 -9.278 17.404 1.00 88.88 95 ARG A CA 1
ATOM 784 C C . ARG A 1 95 ? -2.554 -7.792 17.053 1.00 88.88 95 ARG A C 1
ATOM 786 O O . ARG A 1 95 ? -2.356 -6.969 17.935 1.00 88.88 95 ARG A O 1
ATOM 793 N N . ILE A 1 96 ? -2.832 -7.470 15.791 1.00 86.75 96 ILE A N 1
ATOM 794 C CA . ILE A 1 96 ? -2.924 -6.087 15.314 1.00 86.75 96 ILE A CA 1
ATOM 795 C C . ILE A 1 96 ? -4.124 -5.378 15.941 1.00 86.75 96 ILE A C 1
ATOM 797 O O . ILE A 1 96 ? -3.967 -4.277 16.451 1.00 86.75 96 ILE A O 1
ATOM 801 N N . ARG A 1 97 ? -5.287 -6.032 16.011 1.00 89.44 97 ARG A N 1
ATOM 802 C CA . ARG A 1 97 ? -6.478 -5.447 16.651 1.00 89.44 97 ARG A CA 1
ATOM 803 C C . ARG A 1 97 ? -6.270 -5.169 18.132 1.00 89.44 97 ARG A C 1
ATOM 805 O O . ARG A 1 97 ? -6.488 -4.048 18.562 1.00 89.44 97 ARG A O 1
ATOM 812 N N . ASN A 1 98 ? -5.732 -6.138 18.873 1.00 90.69 98 ASN A N 1
ATOM 813 C CA . ASN A 1 98 ? -5.404 -5.943 20.286 1.00 90.69 98 ASN A CA 1
ATOM 814 C C . ASN A 1 98 ? -4.413 -4.786 20.481 1.00 90.69 98 ASN A C 1
ATOM 816 O O . ASN A 1 98 ? -4.541 -4.018 21.427 1.00 90.69 98 ASN A O 1
ATOM 820 N N . HIS A 1 99 ? -3.425 -4.651 19.592 1.00 90.25 99 HIS A N 1
ATOM 821 C CA . HIS A 1 99 ? -2.497 -3.526 19.636 1.00 90.25 99 HIS A CA 1
ATOM 822 C C . HIS A 1 99 ? -3.218 -2.192 19.404 1.00 90.25 99 HIS A C 1
ATOM 824 O O . HIS A 1 99 ? -3.007 -1.252 20.160 1.00 90.25 99 HIS A O 1
ATOM 830 N N . LEU A 1 100 ? -4.111 -2.115 18.417 1.00 88.44 100 LEU A N 1
ATOM 831 C CA . LEU A 1 100 ? -4.870 -0.898 18.126 1.00 88.44 100 LEU A CA 1
ATOM 832 C C . LEU A 1 100 ? -5.874 -0.541 19.219 1.00 88.44 100 LEU A C 1
ATOM 834 O O . LEU A 1 100 ? -6.013 0.636 19.535 1.00 88.44 100 LEU A O 1
ATOM 838 N N . ASP A 1 101 ? -6.506 -1.528 19.848 1.00 91.19 101 ASP A N 1
ATOM 839 C CA . ASP A 1 101 ? -7.382 -1.304 20.998 1.00 91.19 101 ASP A CA 1
ATOM 840 C C . ASP A 1 101 ? -6.610 -0.744 22.202 1.00 91.19 101 ASP A C 1
ATOM 842 O O . ASP A 1 101 ? -7.135 0.101 22.924 1.00 91.19 101 ASP A O 1
ATOM 846 N N . LEU A 1 102 ? -5.349 -1.152 22.392 1.00 91.69 102 LEU A N 1
ATOM 847 C CA . LEU A 1 102 ? -4.477 -0.627 23.447 1.00 91.69 102 LEU A CA 1
ATOM 848 C C . LEU A 1 102 ? -3.900 0.757 23.107 1.00 91.69 102 LEU A C 1
ATOM 850 O O . LEU A 1 102 ? -3.843 1.632 23.967 1.00 91.69 102 LEU A O 1
ATOM 854 N N . THR A 1 103 ? -3.449 0.971 21.869 1.00 88.88 103 THR A N 1
ATOM 855 C CA . THR A 1 103 ? -2.771 2.212 21.448 1.00 88.88 103 THR A CA 1
ATOM 856 C C . THR A 1 103 ? -3.753 3.331 21.093 1.00 88.88 103 THR A C 1
ATOM 858 O O . THR A 1 103 ? -3.486 4.508 21.348 1.00 88.88 103 THR A O 1
ATOM 861 N N . PHE A 1 104 ? -4.922 2.982 20.556 1.00 85.69 104 PHE A N 1
ATOM 862 C CA . PHE A 1 104 ? -5.978 3.914 20.163 1.00 85.69 104 PHE A CA 1
ATOM 863 C C . PHE A 1 104 ? -7.349 3.489 20.718 1.00 85.69 104 PHE A C 1
ATOM 865 O O . PHE A 1 104 ? -8.272 3.249 19.933 1.00 85.69 104 PHE A O 1
ATOM 872 N N . PRO A 1 105 ? -7.535 3.440 22.052 1.00 88.81 105 PRO A N 1
ATOM 873 C CA . PRO A 1 105 ? -8.785 2.969 22.647 1.00 88.81 105 PRO A CA 1
ATOM 874 C C . PRO A 1 105 ? -9.987 3.754 22.114 1.00 88.81 105 PRO A C 1
ATOM 876 O O . PRO A 1 105 ? -10.024 4.981 22.224 1.00 88.81 105 PRO A O 1
ATOM 879 N N . GLY A 1 106 ? -10.935 3.059 21.477 1.00 86.38 106 GLY A N 1
ATOM 880 C CA . GLY A 1 106 ? -12.139 3.660 20.885 1.00 86.38 106 GLY A CA 1
ATOM 881 C C . GLY A 1 106 ? -11.892 4.629 19.717 1.00 86.38 106 GLY A C 1
ATOM 882 O O . GLY A 1 106 ? -12.838 5.220 19.207 1.00 86.38 106 GLY A O 1
ATOM 883 N N . ARG A 1 107 ? -10.639 4.813 19.283 1.00 87.06 107 ARG A N 1
ATOM 884 C CA . ARG A 1 107 ? -10.221 5.854 18.330 1.00 87.06 107 ARG A CA 1
ATOM 885 C C . ARG A 1 107 ? -9.501 5.271 17.122 1.00 87.06 107 ARG A C 1
ATOM 887 O O . ARG A 1 107 ? -8.546 5.870 16.627 1.00 87.06 107 ARG A O 1
ATOM 894 N N . TRP A 1 108 ? -9.950 4.123 16.629 1.00 85.25 108 TRP A N 1
ATOM 895 C CA . TRP A 1 108 ? -9.467 3.601 15.359 1.00 85.25 108 TRP A CA 1
ATOM 896 C C . TRP A 1 108 ? -10.594 3.076 14.472 1.00 85.25 108 TRP A C 1
ATOM 898 O O . TRP A 1 108 ? -11.628 2.601 14.944 1.00 85.25 108 TRP A O 1
ATOM 908 N N . ILE A 1 109 ? -10.387 3.233 13.170 1.00 81.50 109 ILE A N 1
ATOM 909 C CA . ILE A 1 109 ? -11.299 2.845 12.102 1.00 81.50 109 ILE A CA 1
ATOM 910 C C . ILE A 1 109 ? -10.640 1.704 11.349 1.00 81.50 109 ILE A C 1
ATOM 912 O O . ILE A 1 109 ? -9.479 1.808 10.953 1.00 81.50 109 ILE A O 1
ATOM 916 N N . GLY A 1 110 ? -11.385 0.634 11.128 1.00 81.50 110 GLY A N 1
ATOM 917 C CA . GLY A 1 110 ? -10.893 -0.497 10.367 1.00 81.50 110 GLY A CA 1
ATOM 918 C C . GLY A 1 110 ? -11.861 -1.658 10.417 1.00 81.50 110 GLY A C 1
ATOM 919 O O . GLY A 1 110 ? -12.915 -1.611 11.059 1.00 81.50 110 GLY A O 1
ATOM 920 N N . ARG A 1 111 ? -11.517 -2.737 9.719 1.00 82.12 111 ARG A N 1
ATOM 921 C CA . ARG A 1 111 ? -12.291 -3.972 9.825 1.00 82.12 111 ARG A CA 1
ATOM 922 C C . ARG A 1 111 ? -12.280 -4.408 11.295 1.00 82.12 111 ARG A C 1
ATOM 924 O O . ARG A 1 111 ? -11.204 -4.491 11.876 1.00 82.12 111 ARG A O 1
ATOM 931 N N . GLY A 1 112 ? -13.463 -4.649 11.873 1.00 81.12 112 GLY A N 1
ATOM 932 C CA . GLY A 1 112 ? -13.672 -5.117 13.254 1.00 81.12 112 GLY A CA 1
ATOM 933 C C . GLY A 1 112 ? -13.116 -4.230 14.372 1.00 81.12 112 GLY A C 1
ATOM 934 O O . GLY A 1 112 ? -12.878 -4.753 15.459 1.00 81.12 112 GLY A O 1
ATOM 935 N N . GLY A 1 113 ? -12.885 -2.944 14.098 1.00 85.25 113 GLY A N 1
ATOM 936 C CA . GLY A 1 113 ? -12.593 -1.939 15.118 1.00 85.25 113 GLY A CA 1
ATOM 937 C C . GLY A 1 113 ? -13.854 -1.242 15.650 1.00 85.25 113 GLY A C 1
ATOM 938 O O . GLY A 1 113 ? -14.959 -1.541 15.190 1.00 85.25 113 GLY A O 1
ATOM 939 N N . PRO A 1 114 ? -13.694 -0.287 16.587 1.00 83.75 114 PRO A N 1
ATOM 940 C CA . PRO A 1 114 ? -14.786 0.498 17.172 1.00 83.75 114 PRO A CA 1
ATOM 941 C C . PRO A 1 114 ? -15.649 1.218 16.132 1.00 83.75 114 PRO A C 1
ATOM 943 O O . PRO A 1 114 ? -16.861 1.334 16.294 1.00 83.75 114 PRO A O 1
ATOM 946 N N . VAL A 1 115 ? -15.023 1.673 15.044 1.00 82.06 115 VAL A N 1
ATOM 947 C CA . VAL A 1 115 ? -15.712 2.202 13.868 1.00 82.06 115 VAL A CA 1
ATOM 948 C C . VAL A 1 115 ? -15.409 1.293 12.684 1.00 82.06 115 VAL A C 1
ATOM 950 O O . VAL A 1 115 ? -14.269 1.192 12.224 1.00 82.06 115 VAL A O 1
ATOM 953 N N . SER A 1 116 ? -16.445 0.605 12.206 1.00 76.44 116 SER A N 1
ATOM 954 C CA . SER A 1 116 ? -16.315 -0.371 11.127 1.00 76.44 116 SER A CA 1
ATOM 955 C C . SER A 1 116 ? -15.988 0.310 9.800 1.00 76.44 116 SER A C 1
ATOM 957 O O . SER A 1 116 ? -16.649 1.269 9.396 1.00 76.44 116 SER A O 1
ATOM 959 N N . TRP A 1 117 ? -14.991 -0.228 9.100 1.00 75.62 117 TRP A N 1
ATOM 960 C CA . TRP A 1 117 ? -14.687 0.126 7.719 1.00 75.62 117 TRP A CA 1
ATOM 961 C C . TRP A 1 117 ? -15.098 -0.980 6.752 1.00 75.62 117 TRP A C 1
ATOM 963 O O . TRP A 1 117 ? -14.939 -2.172 7.034 1.00 75.62 117 TRP A O 1
ATOM 973 N N . CYS A 1 118 ? -15.577 -0.566 5.581 1.00 69.25 118 CYS A N 1
ATOM 974 C CA . CYS A 1 118 ? -15.967 -1.447 4.494 1.00 69.25 118 CYS A CA 1
ATOM 975 C C . CYS A 1 118 ? -14.783 -2.369 4.091 1.00 69.25 118 CYS A C 1
ATOM 977 O O . CYS A 1 118 ? -13.677 -1.887 3.818 1.00 69.25 118 CYS A O 1
ATOM 979 N N . PRO A 1 119 ? -14.953 -3.706 4.082 1.00 62.53 119 PRO A N 1
ATOM 980 C CA . PRO A 1 119 ? -13.876 -4.625 3.726 1.00 62.53 119 PRO A CA 1
ATOM 981 C C . PRO A 1 119 ? -13.499 -4.491 2.243 1.00 62.53 119 PRO A C 1
ATOM 983 O O . PRO A 1 119 ? -14.370 -4.392 1.387 1.00 62.53 119 PRO A O 1
ATOM 986 N N . ARG A 1 120 ? -12.194 -4.577 1.937 1.00 63.62 120 ARG A N 1
ATOM 987 C CA . ARG A 1 120 ? -11.630 -4.502 0.570 1.00 63.62 120 ARG A CA 1
ATOM 988 C C . ARG A 1 120 ? -11.873 -3.173 -0.166 1.00 63.62 120 ARG A C 1
ATOM 990 O O . ARG A 1 120 ? -11.949 -3.171 -1.388 1.00 63.62 120 ARG A O 1
ATOM 997 N N . SER A 1 121 ? -11.913 -2.058 0.560 1.00 66.94 121 SER A N 1
ATOM 998 C CA . SER A 1 121 ? -11.917 -0.707 -0.022 1.00 66.94 121 SER A CA 1
ATOM 999 C C . SER A 1 121 ? -10.597 0.043 0.242 1.00 66.94 121 SER A C 1
ATOM 1001 O O . SER A 1 121 ? -10.626 1.053 0.953 1.00 66.94 121 SER A O 1
ATOM 1003 N N . PRO A 1 122 ? -9.437 -0.437 -0.258 1.00 57.53 122 PRO A N 1
ATOM 1004 C CA . PRO A 1 122 ? -8.180 0.307 -0.141 1.00 57.53 122 PRO A CA 1
ATOM 1005 C C . PRO A 1 122 ? -8.277 1.649 -0.883 1.00 57.53 122 PRO A C 1
ATOM 1007 O O . PRO A 1 122 ? -7.842 2.672 -0.373 1.00 57.53 122 PRO A O 1
ATOM 1010 N N . ASP A 1 123 ? -9.008 1.686 -2.001 1.00 58.00 123 ASP A N 1
ATOM 1011 C CA . ASP A 1 123 ? -9.241 2.868 -2.845 1.00 58.00 123 ASP A CA 1
ATOM 1012 C C . ASP A 1 123 ? -9.935 4.044 -2.136 1.00 58.00 123 ASP A C 1
ATOM 1014 O O . ASP A 1 123 ? -10.091 5.107 -2.727 1.00 58.00 123 ASP A O 1
ATOM 1018 N N . LEU A 1 124 ? -10.404 3.852 -0.901 1.00 63.47 124 LEU A N 1
ATOM 1019 C CA . LEU A 1 124 ? -11.097 4.865 -0.109 1.00 63.47 124 LEU A CA 1
ATOM 1020 C C . LEU A 1 124 ? -10.236 5.426 1.035 1.00 63.47 124 LEU A C 1
ATOM 1022 O O . LEU A 1 124 ? -10.711 6.283 1.784 1.00 63.47 124 LEU A O 1
ATOM 1026 N N . SER A 1 125 ? -8.987 4.968 1.188 1.00 67.44 125 SER A N 1
ATOM 1027 C CA . SER A 1 125 ? -8.061 5.572 2.145 1.00 67.44 125 SER A CA 1
ATOM 1028 C C . SER A 1 125 ? -7.484 6.872 1.577 1.00 67.44 125 SER A C 1
ATOM 1030 O O . SER A 1 125 ? -7.124 6.963 0.402 1.00 67.44 125 SER A O 1
ATOM 1032 N N . SER A 1 126 ? -7.364 7.904 2.416 1.00 66.06 126 SER A N 1
ATOM 1033 C CA . SER A 1 126 ? -6.706 9.159 2.023 1.00 66.06 126 SER A CA 1
ATOM 1034 C C . SER A 1 126 ? -5.251 8.932 1.596 1.00 66.06 126 SER A C 1
ATOM 1036 O O . SER A 1 126 ? -4.737 9.642 0.732 1.00 66.06 126 SER A O 1
ATOM 1038 N N . LEU A 1 127 ? -4.598 7.907 2.152 1.00 70.81 127 LEU A N 1
ATOM 1039 C CA . LEU A 1 127 ? -3.255 7.495 1.763 1.00 70.81 127 LEU A CA 1
ATOM 1040 C C . LEU A 1 127 ? -3.232 6.924 0.340 1.00 70.81 127 LEU A C 1
ATOM 1042 O O . LEU A 1 127 ? -2.376 7.316 -0.442 1.00 70.81 127 LEU A O 1
ATOM 1046 N N . ASP A 1 128 ? -4.167 6.051 -0.026 1.00 70.19 128 ASP A N 1
ATOM 1047 C CA . ASP A 1 128 ? -4.216 5.414 -1.349 1.00 70.19 128 ASP A CA 1
ATOM 1048 C C . ASP A 1 128 ? -4.687 6.368 -2.449 1.00 70.19 128 ASP A C 1
ATOM 1050 O O . ASP A 1 128 ? -4.136 6.344 -3.552 1.00 70.19 128 ASP A O 1
ATOM 1054 N N . ILE A 1 129 ? -5.648 7.247 -2.142 1.00 66.94 129 ILE A N 1
ATOM 1055 C CA . ILE A 1 129 ? -6.163 8.243 -3.093 1.00 66.94 129 ILE A CA 1
ATOM 1056 C C . ILE A 1 129 ? -5.124 9.334 -3.354 1.00 66.94 129 ILE A C 1
ATOM 1058 O O . ILE A 1 129 ? -4.847 9.662 -4.506 1.00 66.94 129 ILE A O 1
ATOM 1062 N N . PHE A 1 130 ? -4.560 9.918 -2.295 1.00 72.12 130 PHE A N 1
ATOM 1063 C CA . PHE A 1 130 ? -3.742 11.120 -2.420 1.00 72.12 130 PHE A CA 1
ATOM 1064 C C . PHE A 1 130 ? -2.246 10.819 -2.311 1.00 72.12 130 PHE A C 1
ATOM 1066 O O . PHE A 1 130 ? -1.496 11.050 -3.261 1.00 72.12 130 PHE A O 1
ATOM 1073 N N . LEU A 1 131 ? -1.798 10.285 -1.170 1.00 74.62 131 LEU A N 1
ATOM 1074 C CA . LEU A 1 131 ? -0.368 10.158 -0.878 1.00 74.62 131 LEU A CA 1
ATOM 1075 C C . LEU A 1 131 ? 0.324 9.208 -1.859 1.00 74.62 131 LEU A C 1
ATOM 1077 O O . LEU A 1 131 ? 1.302 9.578 -2.502 1.00 74.62 131 LEU A O 1
ATOM 1081 N N . TRP A 1 132 ? -0.187 7.989 -2.004 1.00 78.88 132 TRP A N 1
ATOM 1082 C CA . TRP A 1 132 ? 0.397 6.977 -2.871 1.00 78.88 132 TRP A CA 1
ATOM 1083 C C . TRP A 1 132 ? 0.280 7.341 -4.349 1.00 78.88 132 TRP A C 1
ATOM 1085 O O . TRP A 1 132 ? 1.207 7.048 -5.100 1.00 78.88 132 TRP A O 1
ATOM 1095 N N . GLY A 1 133 ? -0.805 7.999 -4.771 1.00 79.38 133 GLY A N 1
ATOM 1096 C CA . GLY A 1 133 ? -0.932 8.538 -6.128 1.00 79.38 133 GLY A CA 1
ATOM 1097 C C . GLY A 1 133 ? 0.160 9.568 -6.429 1.00 79.38 133 GLY A C 1
ATOM 1098 O O . GLY A 1 133 ? 0.910 9.423 -7.395 1.00 79.38 133 GLY A O 1
ATOM 1099 N N . TYR A 1 134 ? 0.321 10.556 -5.545 1.00 79.38 134 TYR A N 1
ATOM 1100 C CA . TYR A 1 134 ? 1.351 11.587 -5.666 1.00 79.38 134 TYR A CA 1
ATOM 1101 C C . TYR A 1 134 ? 2.771 11.003 -5.638 1.00 79.38 134 TYR A C 1
ATOM 1103 O O . TYR A 1 134 ? 3.570 11.260 -6.541 1.00 79.38 134 TYR A O 1
ATOM 1111 N N . LEU A 1 135 ? 3.081 10.170 -4.638 1.00 81.75 135 LEU A N 1
ATOM 1112 C CA . LEU A 1 135 ? 4.405 9.567 -4.490 1.00 81.75 135 LEU A CA 1
ATOM 1113 C C . LEU A 1 135 ? 4.767 8.702 -5.697 1.00 81.75 135 LEU A C 1
ATOM 1115 O O . LEU A 1 135 ? 5.902 8.776 -6.159 1.00 81.75 135 LEU A O 1
ATOM 1119 N N . LYS A 1 136 ? 3.821 7.926 -6.247 1.00 81.19 136 LYS A N 1
ATOM 1120 C CA . LYS A 1 136 ? 4.066 7.146 -7.469 1.00 81.19 136 LYS A CA 1
ATOM 1121 C C . LYS A 1 136 ? 4.358 8.061 -8.656 1.00 81.19 136 LYS A C 1
ATOM 1123 O O . LYS A 1 136 ? 5.336 7.823 -9.355 1.00 81.19 136 LYS A O 1
ATOM 1128 N N . ASN A 1 137 ? 3.588 9.128 -8.856 1.00 81.06 137 ASN A N 1
ATOM 1129 C CA . ASN A 1 137 ? 3.825 10.053 -9.969 1.00 81.06 137 ASN A CA 1
ATOM 1130 C C . ASN A 1 137 ? 5.239 10.655 -9.922 1.00 81.06 137 ASN A C 1
ATOM 1132 O O . ASN A 1 137 ? 5.929 10.704 -10.940 1.00 81.06 137 ASN A 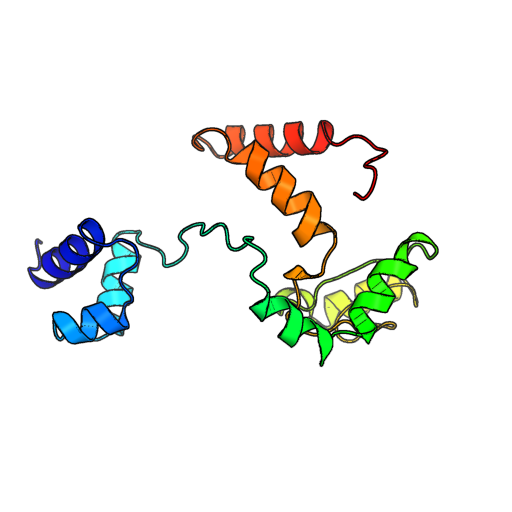O 1
ATOM 1136 N N . VAL A 1 138 ? 5.725 11.038 -8.738 1.00 79.62 138 VAL A N 1
ATOM 1137 C CA . VAL A 1 138 ? 7.084 11.584 -8.584 1.00 79.62 138 VAL A CA 1
ATOM 1138 C C . VAL A 1 138 ? 8.153 10.487 -8.693 1.00 79.62 138 VAL A C 1
ATOM 1140 O O . VAL A 1 138 ? 9.122 10.622 -9.450 1.00 79.62 138 VAL A O 1
ATOM 1143 N N . ALA A 1 139 ? 7.977 9.374 -7.979 1.00 82.06 139 ALA A N 1
ATOM 1144 C CA . ALA A 1 139 ? 8.939 8.273 -7.917 1.00 82.06 139 ALA A CA 1
ATOM 1145 C C . ALA A 1 139 ? 9.021 7.445 -9.207 1.00 82.06 139 ALA A C 1
ATOM 1147 O O . ALA A 1 139 ? 10.000 6.733 -9.386 1.00 82.06 139 ALA A O 1
ATOM 1148 N N . TYR A 1 140 ? 8.063 7.568 -10.128 1.00 83.19 140 TYR A N 1
ATOM 1149 C CA . TYR A 1 140 ? 8.097 6.912 -11.442 1.00 83.19 140 TYR A CA 1
ATOM 1150 C C . TYR A 1 140 ? 8.161 7.893 -12.624 1.00 83.19 140 TYR A C 1
ATOM 1152 O O . TYR A 1 140 ? 8.227 7.449 -13.763 1.00 83.19 140 TYR A O 1
ATOM 1160 N N . SER A 1 141 ? 8.236 9.210 -12.379 1.00 84.19 141 SER A N 1
ATOM 1161 C CA . SER A 1 141 ? 8.436 10.234 -13.430 1.00 84.19 141 SER A CA 1
ATOM 1162 C C . SER A 1 141 ? 9.651 9.972 -14.333 1.00 84.19 141 SER A C 1
ATOM 1164 O O . SER A 1 141 ? 9.637 10.278 -15.521 1.00 84.19 141 SER A O 1
ATOM 1166 N N . LYS A 1 142 ? 10.706 9.396 -13.757 1.00 81.38 142 LYS A N 1
ATOM 1167 C CA . LYS A 1 142 ? 11.892 8.863 -14.430 1.00 81.38 142 LYS A CA 1
ATOM 1168 C C . LYS A 1 142 ? 11.977 7.355 -14.220 1.00 81.38 142 LYS A C 1
ATOM 1170 O O . LYS A 1 142 ? 11.552 6.857 -13.169 1.00 81.38 142 LYS A O 1
ATOM 1175 N N . THR A 1 143 ? 12.592 6.663 -15.176 1.00 82.62 143 THR A N 1
ATOM 1176 C CA . THR A 1 143 ? 12.841 5.218 -15.125 1.00 82.62 143 THR A CA 1
ATOM 1177 C C . THR A 1 143 ? 13.532 4.831 -13.811 1.00 82.62 143 THR A C 1
ATOM 1179 O O . THR A 1 143 ? 14.570 5.411 -13.484 1.00 82.62 143 THR A O 1
ATOM 1182 N N . PRO A 1 144 ? 12.960 3.900 -13.026 1.00 83.62 144 PRO A N 1
ATOM 1183 C CA . PRO A 1 144 ? 13.617 3.332 -11.851 1.00 83.62 144 PRO A CA 1
ATOM 1184 C C . PRO A 1 144 ? 14.956 2.690 -12.221 1.00 83.62 144 PRO A C 1
ATOM 1186 O O . PRO A 1 144 ? 15.031 1.968 -13.211 1.00 83.62 144 PRO A O 1
ATOM 1189 N N . THR A 1 145 ? 15.999 2.930 -11.426 1.00 84.00 145 THR A N 1
ATOM 1190 C CA . THR A 1 145 ? 17.341 2.376 -11.674 1.00 84.00 145 THR A CA 1
ATOM 1191 C C . THR A 1 145 ? 17.762 1.426 -10.560 1.00 84.00 145 THR A C 1
ATOM 1193 O O . THR A 1 145 ? 17.803 0.216 -10.758 1.00 84.00 145 THR A O 1
ATOM 1196 N N . THR A 1 146 ? 18.033 1.960 -9.369 1.00 87.31 146 THR A N 1
ATOM 1197 C CA . THR A 1 146 ? 18.463 1.200 -8.191 1.00 87.31 146 THR A CA 1
ATOM 1198 C C . THR A 1 146 ? 17.472 1.355 -7.046 1.00 87.31 146 THR A C 1
ATOM 1200 O O . THR A 1 146 ? 16.669 2.295 -7.001 1.00 87.31 146 THR A O 1
ATOM 1203 N N . ARG A 1 147 ? 17.536 0.431 -6.083 1.00 87.75 147 ARG A N 1
ATOM 1204 C CA . ARG A 1 147 ? 16.726 0.489 -4.863 1.00 87.75 147 ARG A CA 1
ATOM 1205 C C . ARG A 1 147 ? 16.976 1.794 -4.103 1.00 87.75 147 ARG A C 1
ATOM 1207 O O . ARG A 1 147 ? 16.029 2.428 -3.649 1.00 87.75 147 ARG A O 1
ATOM 1214 N N . GLU A 1 148 ? 18.233 2.209 -4.010 1.00 86.19 148 GLU A N 1
ATOM 1215 C CA . GLU A 1 148 ? 18.687 3.407 -3.303 1.00 86.19 148 GLU A CA 1
ATOM 1216 C C . GLU A 1 148 ? 18.128 4.666 -3.960 1.00 86.19 148 GLU A C 1
ATOM 1218 O O . GLU A 1 148 ? 17.535 5.500 -3.276 1.00 86.19 148 GLU A O 1
ATOM 1223 N N . ASN A 1 149 ? 18.199 4.749 -5.293 1.00 83.94 149 ASN A N 1
ATOM 1224 C CA . ASN A 1 149 ? 17.612 5.856 -6.038 1.00 83.94 149 ASN A CA 1
ATOM 1225 C C . ASN A 1 149 ? 16.092 5.939 -5.836 1.00 83.94 149 ASN A C 1
ATOM 1227 O O . ASN A 1 149 ? 15.546 7.025 -5.647 1.00 83.94 149 ASN A O 1
ATOM 1231 N N . MET A 1 150 ? 15.395 4.800 -5.832 1.00 86.69 150 MET A N 1
ATOM 1232 C CA . MET A 1 150 ? 13.950 4.776 -5.594 1.00 86.69 150 MET A CA 1
ATOM 1233 C C . MET A 1 150 ? 13.590 5.207 -4.168 1.00 86.69 150 MET A C 1
ATOM 1235 O O . MET A 1 150 ? 12.666 6.002 -3.990 1.00 86.69 150 MET A O 1
ATOM 1239 N N . MET A 1 151 ? 14.331 4.747 -3.154 1.00 86.56 151 MET A N 1
ATOM 1240 C CA . MET A 1 151 ? 14.140 5.188 -1.766 1.00 86.56 151 MET A CA 1
ATOM 1241 C C . MET A 1 151 ? 14.373 6.695 -1.613 1.00 86.56 151 MET A C 1
ATOM 1243 O O . MET A 1 151 ? 13.575 7.380 -0.967 1.00 86.56 151 MET A O 1
ATOM 1247 N N . GLU A 1 152 ? 15.428 7.224 -2.232 1.00 88.00 152 GLU A N 1
ATOM 1248 C CA . GLU A 1 152 ? 15.744 8.652 -2.221 1.00 88.00 152 GLU A CA 1
ATOM 1249 C C . GLU A 1 152 ? 14.624 9.469 -2.873 1.00 88.00 152 GLU A C 1
ATOM 1251 O O . GLU A 1 152 ? 14.115 10.417 -2.275 1.00 88.00 152 GLU A O 1
ATOM 1256 N N . ARG A 1 153 ? 14.154 9.056 -4.054 1.00 86.19 153 ARG A N 1
ATOM 1257 C CA . ARG A 1 153 ? 13.073 9.741 -4.778 1.00 86.19 153 ARG A CA 1
ATOM 1258 C C . ARG A 1 153 ? 11.765 9.761 -3.997 1.00 86.19 153 ARG A C 1
ATOM 1260 O O . ARG A 1 153 ? 11.119 10.804 -3.941 1.00 86.19 153 ARG A O 1
ATOM 1267 N N . ILE A 1 154 ? 11.386 8.645 -3.371 1.00 86.19 154 ILE A N 1
ATOM 1268 C CA . ILE A 1 154 ? 10.195 8.583 -2.509 1.00 86.19 154 ILE A CA 1
ATOM 1269 C C . ILE A 1 154 ? 10.362 9.518 -1.306 1.00 86.19 154 ILE A C 1
ATOM 1271 O O . ILE A 1 154 ? 9.441 10.260 -0.968 1.00 86.19 154 ILE A O 1
ATOM 1275 N N . THR A 1 155 ? 11.545 9.530 -0.689 1.00 87.50 155 THR A N 1
ATOM 1276 C CA . THR A 1 155 ? 11.837 10.379 0.476 1.00 87.50 155 THR A CA 1
ATOM 1277 C C . THR A 1 155 ? 11.768 11.864 0.124 1.00 87.50 155 THR A C 1
ATOM 1279 O O . THR A 1 155 ? 11.156 12.647 0.852 1.00 87.50 155 THR A O 1
ATOM 1282 N N . LEU A 1 156 ? 12.358 12.262 -1.005 1.00 87.31 156 LEU A N 1
ATOM 1283 C CA . LEU A 1 156 ? 12.315 13.638 -1.497 1.00 87.31 156 LEU A CA 1
ATOM 1284 C C . LEU A 1 156 ? 10.892 14.056 -1.881 1.00 87.31 156 LEU A C 1
ATOM 1286 O O . LEU A 1 156 ? 10.469 15.151 -1.519 1.00 87.31 156 LEU A O 1
ATOM 1290 N N . ALA A 1 157 ? 10.136 13.172 -2.539 1.00 84.31 157 ALA A N 1
ATOM 1291 C CA . ALA A 1 157 ? 8.735 13.411 -2.874 1.00 84.31 157 ALA A CA 1
ATOM 1292 C C . ALA A 1 157 ? 7.883 13.619 -1.618 1.00 84.31 157 ALA A C 1
ATOM 1294 O O . ALA A 1 157 ? 7.103 14.557 -1.556 1.00 84.31 157 ALA A O 1
ATOM 1295 N N . TYR A 1 158 ? 8.059 12.789 -0.589 1.00 85.31 158 TYR A N 1
ATOM 1296 C CA . TYR A 1 158 ? 7.340 12.948 0.672 1.00 85.31 158 TYR A CA 1
ATOM 1297 C C . TYR A 1 158 ? 7.657 14.287 1.351 1.00 85.31 158 TYR A C 1
ATOM 1299 O O . TYR A 1 158 ? 6.755 14.989 1.802 1.00 85.31 158 TYR A O 1
ATOM 1307 N N . ARG A 1 159 ? 8.937 14.678 1.383 1.00 85.00 159 ARG A N 1
ATOM 1308 C CA . ARG A 1 159 ? 9.379 15.950 1.976 1.00 85.00 159 ARG A CA 1
ATOM 1309 C C . ARG A 1 159 ? 8.885 17.181 1.216 1.00 85.00 159 ARG A C 1
ATOM 1311 O O . ARG A 1 159 ? 8.784 18.242 1.824 1.00 85.00 159 ARG A O 1
ATOM 1318 N N . SER A 1 160 ? 8.596 17.058 -0.080 1.00 82.31 160 SER A N 1
ATOM 1319 C CA . SER A 1 160 ? 8.085 18.169 -0.888 1.00 82.31 160 SER A CA 1
ATOM 1320 C C . SER A 1 160 ? 6.581 18.395 -0.739 1.00 82.31 160 SER A C 1
ATOM 1322 O O . SER A 1 160 ? 6.073 19.397 -1.239 1.00 82.31 160 SER A O 1
ATOM 1324 N N . ILE A 1 161 ? 5.865 17.505 -0.041 1.00 80.00 161 ILE A N 1
ATOM 1325 C CA . ILE A 1 161 ? 4.435 17.668 0.215 1.00 80.00 161 ILE A CA 1
ATOM 1326 C C . ILE A 1 161 ? 4.227 18.869 1.156 1.00 80.00 161 ILE A C 1
ATOM 1328 O O . ILE A 1 161 ? 4.693 18.839 2.301 1.00 80.00 161 ILE A O 1
ATOM 1332 N N . PRO A 1 162 ? 3.527 19.935 0.721 1.00 75.75 162 PRO A N 1
ATOM 1333 C CA . PRO A 1 162 ? 3.260 21.080 1.581 1.00 75.75 162 PRO A CA 1
ATOM 1334 C C . PRO A 1 162 ? 2.367 20.665 2.756 1.00 75.75 162 PRO A C 1
ATOM 1336 O O . PRO A 1 162 ? 1.455 19.859 2.604 1.00 75.75 162 PRO A O 1
ATOM 1339 N N . ARG A 1 163 ? 2.588 21.244 3.945 1.00 66.50 163 ARG A N 1
ATOM 1340 C CA . ARG A 1 163 ? 1.779 20.918 5.142 1.00 66.50 163 ARG A CA 1
ATOM 1341 C C . ARG A 1 163 ? 0.302 21.301 4.995 1.00 66.50 163 ARG A C 1
ATOM 1343 O O . ARG A 1 163 ? -0.541 20.705 5.654 1.00 66.50 163 ARG A O 1
ATOM 1350 N N . ASN A 1 164 ? 0.009 22.264 4.122 1.00 59.53 164 ASN A N 1
ATOM 1351 C CA . ASN A 1 164 ? -1.339 22.691 3.768 1.00 59.53 164 ASN A CA 1
ATOM 1352 C C . ASN A 1 164 ? -1.606 22.330 2.309 1.00 59.53 164 ASN A C 1
ATOM 1354 O O . ASN A 1 164 ? -1.300 23.103 1.403 1.00 59.53 164 ASN A O 1
ATOM 1358 N N . ILE A 1 165 ? -2.165 21.146 2.088 1.00 55.31 165 ILE A N 1
ATOM 1359 C CA . ILE A 1 165 ? -2.710 20.770 0.786 1.00 55.31 165 ILE A CA 1
ATOM 1360 C C . ILE A 1 165 ? -4.172 21.219 0.787 1.00 55.31 165 ILE A C 1
ATOM 1362 O O . ILE A 1 165 ? -4.954 20.679 1.575 1.00 55.31 165 ILE A O 1
ATOM 1366 N N . PRO A 1 166 ? -4.568 22.207 -0.032 1.00 40.94 166 PRO A N 1
ATOM 1367 C CA . PRO A 1 166 ? -5.980 22.494 -0.208 1.00 40.94 166 PRO A CA 1
ATOM 1368 C C . PRO A 1 166 ? -6.623 21.267 -0.860 1.00 40.94 166 PRO A C 1
ATOM 1370 O O . PRO A 1 166 ? -6.231 20.867 -1.956 1.00 40.94 166 PRO A O 1
ATOM 1373 N N . TYR A 1 167 ? -7.580 20.649 -0.167 1.00 38.78 167 TYR A N 1
ATOM 1374 C CA . TYR A 1 167 ? -8.486 19.690 -0.791 1.00 38.78 167 TYR A CA 1
ATOM 1375 C C . TYR A 1 167 ? -9.199 20.439 -1.925 1.00 38.78 167 TYR A C 1
ATOM 1377 O O . TYR A 1 167 ? -9.934 21.389 -1.655 1.00 38.78 167 TYR A O 1
ATOM 1385 N N . ARG A 1 168 ? -8.892 20.087 -3.175 1.00 33.31 168 ARG A N 1
ATOM 1386 C CA . ARG A 1 168 ? -9.635 20.550 -4.350 1.00 33.31 168 ARG A CA 1
ATOM 1387 C C . ARG A 1 168 ? -10.830 19.643 -4.581 1.00 33.31 168 ARG A C 1
ATOM 1389 O O . ARG A 1 168 ? -10.644 18.414 -4.441 1.00 33.31 168 ARG A O 1
#

Foldseek 3Di:
DPDVLLVLLVVVCVVPVPQDLVNNCVVVVDDSVRSVVSCVVVVNDPDDPDPPPPPDCVVVVVCVPPCVVVLVCLVVPPPQQAAEDAQDPVCPDPVNQVVCCVVPPCRYEYPPHNHDDDHPPPVSDPCNVPVVVQLCCQLVVDPDDDPVSSVVSSVVSVVPDDPDDPPD

InterPro domains:
  IPR036397 Ribonuclease H superfamily [G3DSA:3.30.420.10] (23-166)

Secondary structure (DSSP, 8-state):
---HHHHHHHHHHHH-TT--HHHHHHHH---HHHHHHHHHHTT--S----------HHHHHHHHHH-HHHHHHHHHGGGS--EE----GGG--HHHHHHHHHHSTT-EEETTSSEE--TT-GGGSHIIIIIHHHHHHHHHSS----HHHHHHHHHHHHHTS-S-----

Sequence (168 aa):
RDDPTVLAVLGMIAINPRVSTRQIERELGIPKSTSHRILTTHNFHPYHITLTQQLTLNIYTFYNKDCRHCLKISIWIPRQRMFFQDGAPAHWSRRIRNHLDLTFPGRWIGRGGPVSWCPRSPDLSSLDIFLWGYLKNVAYSKTPTTRENMMERITLAYRSIPRNIPYR

Radius of gyration: 21.4 Å; chains: 1; bounding box: 44×48×54 Å